Protein AF-A0A7J9RVF4-F1 (afdb_monomer_lite)

Structure (mmCIF, N/CA/C/O backbone):
data_AF-A0A7J9RVF4-F1
#
_entry.id   AF-A0A7J9RVF4-F1
#
loop_
_atom_site.group_PDB
_atom_site.id
_atom_site.type_symbol
_atom_site.label_atom_id
_atom_site.label_alt_id
_atom_site.label_comp_id
_atom_site.label_asym_id
_atom_site.label_entity_id
_atom_site.label_seq_id
_atom_site.pdbx_PDB_ins_code
_atom_site.Cartn_x
_atom_site.Cartn_y
_atom_site.Cartn_z
_atom_site.occupancy
_atom_site.B_iso_or_equiv
_atom_site.auth_seq_id
_atom_site.auth_comp_id
_atom_site.auth_asym_id
_atom_site.auth_atom_id
_atom_site.pdbx_PDB_model_num
ATOM 1 N N . MET A 1 1 ? -16.320 -2.439 6.661 1.00 87.38 1 MET A N 1
ATOM 2 C CA . MET A 1 1 ? -14.867 -2.185 6.735 1.00 87.38 1 MET A CA 1
ATOM 3 C C . MET A 1 1 ? -14.667 -1.064 7.735 1.00 87.38 1 MET A C 1
ATOM 5 O O . MET A 1 1 ? -15.469 -0.140 7.707 1.00 87.38 1 MET A O 1
ATOM 9 N N . LEU A 1 2 ? -13.699 -1.187 8.639 1.00 89.88 2 LEU A N 1
ATOM 10 C CA . LEU A 1 2 ? -13.318 -0.141 9.589 1.00 89.88 2 LEU A CA 1
ATOM 11 C C . LEU A 1 2 ? -11.961 0.405 9.161 1.00 89.88 2 LEU A C 1
ATOM 13 O O . LEU A 1 2 ? -11.015 -0.375 9.069 1.00 89.88 2 LEU A O 1
ATOM 17 N N . ASP A 1 3 ? -11.901 1.702 8.886 1.00 90.75 3 ASP A N 1
ATOM 18 C CA . ASP A 1 3 ? -10.675 2.373 8.467 1.00 90.75 3 ASP A CA 1
ATOM 19 C C . ASP A 1 3 ? -10.062 3.178 9.608 1.00 90.75 3 ASP A C 1
ATOM 21 O O . ASP A 1 3 ? -10.792 3.701 10.450 1.00 90.75 3 ASP A O 1
ATOM 25 N N . GLU A 1 4 ? -8.731 3.207 9.650 1.00 86.62 4 GLU A N 1
ATOM 26 C CA . GLU A 1 4 ? -7.918 3.795 10.722 1.00 86.62 4 GLU A CA 1
ATOM 27 C C . GLU A 1 4 ? -8.436 3.459 12.131 1.00 86.62 4 GLU A C 1
ATOM 29 O O . GLU A 1 4 ? -8.540 4.312 13.016 1.00 86.62 4 GLU A O 1
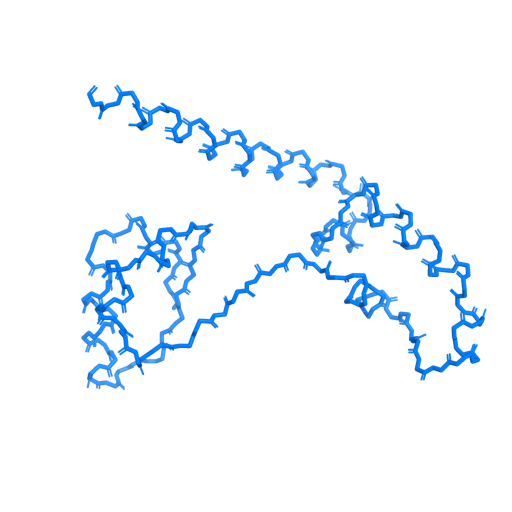ATOM 34 N N . ALA A 1 5 ? -8.784 2.185 12.351 1.00 88.12 5 ALA A N 1
ATOM 35 C CA . ALA A 1 5 ? -9.502 1.767 13.554 1.00 88.12 5 ALA A CA 1
ATOM 36 C C . ALA A 1 5 ? -8.745 2.079 14.858 1.00 88.12 5 ALA A C 1
ATOM 38 O O . ALA A 1 5 ? -9.378 2.293 15.886 1.00 88.12 5 ALA A O 1
ATOM 39 N N . GLN A 1 6 ? -7.411 2.190 14.819 1.00 83.50 6 GLN A N 1
ATOM 40 C CA . GLN A 1 6 ? -6.592 2.561 15.977 1.00 83.50 6 GLN A CA 1
ATOM 41 C C . GLN A 1 6 ? -6.853 3.972 16.532 1.00 83.50 6 GLN A C 1
ATOM 43 O O . GLN A 1 6 ? -6.365 4.286 17.625 1.00 83.50 6 GLN A O 1
ATOM 48 N N . GLU A 1 7 ? -7.561 4.820 15.784 1.00 85.00 7 GLU A N 1
ATOM 49 C CA . GLU A 1 7 ? -7.985 6.152 16.226 1.00 85.00 7 GLU A CA 1
ATOM 50 C C . GLU A 1 7 ? -9.299 6.112 17.028 1.00 85.00 7 GLU A C 1
ATOM 52 O O . GLU A 1 7 ? -9.657 7.099 17.669 1.00 85.00 7 GLU A O 1
ATOM 57 N N . ILE A 1 8 ? -10.011 4.979 17.035 1.00 86.62 8 ILE A N 1
ATOM 58 C CA . ILE A 1 8 ? -11.286 4.801 17.735 1.00 86.62 8 ILE A CA 1
ATOM 59 C C . ILE A 1 8 ? -11.053 3.966 18.991 1.00 86.62 8 ILE A C 1
ATOM 61 O O . ILE A 1 8 ? -10.690 2.800 18.912 1.00 86.62 8 ILE A O 1
ATOM 65 N N . GLU A 1 9 ? -11.303 4.517 20.173 1.00 85.38 9 GLU A N 1
ATOM 66 C CA . GLU A 1 9 ? -11.172 3.748 21.413 1.00 85.38 9 GLU A CA 1
ATOM 67 C C . GLU A 1 9 ? -12.209 2.608 21.493 1.00 85.38 9 GLU A C 1
ATOM 69 O O . GLU A 1 9 ? -13.397 2.802 21.233 1.00 85.38 9 GLU A O 1
ATOM 74 N N . GLY A 1 10 ? -11.767 1.402 21.865 1.00 85.81 10 GLY A N 1
ATOM 75 C CA . GLY A 1 10 ? -12.645 0.249 22.092 1.00 85.81 10 GLY A CA 1
ATOM 76 C C . GLY A 1 10 ? -13.164 -0.448 20.828 1.00 85.81 10 GLY A C 1
ATOM 77 O O . GLY A 1 10 ? -14.049 -1.310 20.929 1.00 85.81 10 GLY A O 1
ATOM 78 N N . TRP A 1 11 ? -12.623 -0.122 19.649 1.00 88.88 11 TRP A N 1
ATOM 79 C CA . TRP A 1 11 ? -13.006 -0.736 18.372 1.00 88.88 11 TRP A CA 1
ATOM 80 C C . TRP A 1 11 ? -12.863 -2.268 18.380 1.00 88.88 11 TRP A C 1
ATOM 82 O O . TRP A 1 11 ? -13.653 -2.977 17.754 1.00 88.88 11 TRP A O 1
ATOM 92 N N . GLU A 1 12 ? -11.909 -2.807 19.139 1.00 86.25 12 GLU A N 1
ATOM 93 C CA . GLU A 1 12 ? -11.604 -4.237 19.221 1.00 86.25 12 GLU A CA 1
ATOM 94 C C . GLU A 1 12 ? -12.762 -5.006 19.856 1.00 86.25 12 GLU A C 1
ATOM 96 O O . GLU A 1 12 ? -13.119 -6.095 19.403 1.00 86.25 12 GLU A O 1
ATOM 101 N N . ARG A 1 13 ? -13.377 -4.437 20.903 1.00 87.19 13 ARG A N 1
ATOM 102 C CA . ARG A 1 13 ? -14.530 -5.047 21.586 1.00 87.19 13 ARG A CA 1
ATOM 103 C C . ARG A 1 13 ? -15.750 -5.074 20.676 1.00 87.19 13 ARG A C 1
ATOM 105 O O . ARG A 1 13 ? -16.473 -6.069 20.664 1.00 87.19 13 ARG A O 1
ATOM 112 N N . PHE A 1 14 ? -15.952 -4.007 19.905 1.00 89.00 14 PHE A N 1
ATOM 113 C CA . PHE A 1 14 ? -17.017 -3.927 18.912 1.00 89.00 14 PHE A CA 1
ATOM 114 C C . PHE A 1 14 ? -16.845 -4.995 17.824 1.00 89.00 14 PHE A C 1
ATOM 116 O O . PHE A 1 14 ? -17.765 -5.777 17.578 1.00 89.00 14 PHE A O 1
ATOM 123 N N . VAL A 1 15 ? -15.644 -5.094 17.241 1.00 89.44 15 VAL A N 1
ATOM 124 C CA . VAL A 1 15 ? -15.318 -6.105 16.223 1.00 89.44 15 VAL A CA 1
ATOM 125 C C . VAL A 1 15 ? -15.477 -7.519 16.770 1.00 89.44 15 VAL A C 1
ATOM 127 O O . VAL A 1 15 ? -16.103 -8.353 16.119 1.00 89.44 15 VAL A O 1
ATOM 130 N N . ARG A 1 16 ? -14.982 -7.786 17.985 1.00 86.06 16 ARG A N 1
ATOM 131 C CA . ARG A 1 16 ? -15.124 -9.097 18.630 1.00 86.06 16 ARG A CA 1
ATOM 132 C C . ARG A 1 16 ? -16.590 -9.481 18.828 1.00 86.06 16 ARG A C 1
ATOM 134 O O . ARG A 1 16 ? -16.959 -10.605 18.521 1.00 86.06 16 ARG A O 1
ATOM 141 N N . GLY A 1 17 ? -17.430 -8.555 19.292 1.00 89.12 17 GLY A N 1
ATOM 142 C CA . GLY A 1 17 ? -18.853 -8.833 19.499 1.00 89.12 17 GLY A CA 1
ATOM 143 C C . GLY A 1 17 ? -19.589 -9.188 18.204 1.00 89.12 17 GLY A C 1
ATOM 144 O O . GLY A 1 17 ? -20.417 -10.095 18.197 1.00 89.12 17 GLY A O 1
ATOM 145 N N . LEU A 1 18 ? -19.275 -8.504 17.102 1.00 89.38 18 LEU A N 1
ATOM 146 C CA . LEU A 1 18 ? -19.842 -8.808 15.784 1.00 89.38 18 LEU A CA 1
ATOM 147 C C . LEU A 1 18 ? -19.364 -10.162 15.233 1.00 89.38 18 LEU A C 1
ATOM 149 O O . LEU A 1 18 ? -20.147 -10.888 14.619 1.00 89.38 18 LEU A O 1
ATOM 153 N N . GLU A 1 19 ? -18.090 -10.499 15.452 1.00 86.12 19 GLU A N 1
ATOM 154 C CA . GLU A 1 19 ? -17.501 -11.779 15.042 1.00 86.12 19 GLU A CA 1
ATOM 155 C C . GLU A 1 19 ? -18.115 -12.951 15.816 1.00 86.12 19 GLU A C 1
ATOM 157 O O . GLU A 1 19 ? -18.564 -13.920 15.204 1.00 86.12 19 GLU A O 1
ATOM 162 N N . GLU A 1 20 ? -18.243 -12.824 17.140 1.00 86.81 20 GLU A N 1
ATOM 163 C CA . GLU A 1 20 ? -18.833 -13.849 18.013 1.00 86.81 20 GLU A CA 1
ATOM 164 C C . GLU A 1 20 ? -20.297 -14.138 17.668 1.00 86.81 20 GLU A C 1
ATOM 166 O O . GLU A 1 20 ? -20.723 -15.294 17.687 1.00 86.81 20 GLU A O 1
ATOM 171 N N . ARG A 1 21 ? -21.058 -13.105 17.285 1.00 90.69 21 ARG A N 1
ATOM 172 C CA . ARG A 1 21 ? -22.443 -13.253 16.809 1.00 90.69 21 ARG A CA 1
ATOM 173 C C . ARG A 1 21 ? -22.542 -13.692 15.345 1.00 90.69 21 ARG A C 1
ATOM 175 O O . ARG A 1 21 ? -23.642 -13.946 14.864 1.00 90.69 21 ARG A O 1
ATOM 182 N N . ARG A 1 22 ? -21.410 -13.818 14.638 1.00 85.75 22 ARG A N 1
ATOM 183 C CA . ARG A 1 22 ? -21.315 -14.158 13.205 1.00 85.75 22 ARG A CA 1
ATOM 184 C C . ARG A 1 22 ? -22.151 -13.242 12.306 1.00 85.75 22 ARG A C 1
ATOM 186 O O . ARG A 1 22 ? -22.639 -13.663 11.261 1.00 85.75 22 ARG A O 1
ATOM 193 N N . GLU A 1 23 ? -22.294 -11.983 12.704 1.00 89.44 23 GLU A N 1
ATOM 194 C CA . GLU A 1 23 ? -23.143 -11.007 12.012 1.00 89.44 23 GLU A CA 1
ATOM 195 C C . GLU A 1 23 ? -22.455 -10.418 10.776 1.00 89.44 23 GLU A C 1
ATOM 197 O O . GLU A 1 23 ? -23.124 -9.983 9.840 1.00 89.44 23 GLU A O 1
ATOM 202 N N . ALA A 1 24 ? -21.117 -10.404 10.749 1.00 85.50 24 ALA A N 1
ATOM 203 C CA . ALA A 1 24 ? -20.361 -9.795 9.662 1.00 85.50 24 ALA A CA 1
ATOM 204 C C . ALA A 1 24 ? -18.962 -10.396 9.479 1.00 85.50 24 ALA A C 1
ATOM 206 O O . ALA A 1 24 ? -18.305 -10.816 10.429 1.00 85.50 24 ALA A O 1
ATOM 207 N N . LYS A 1 25 ? -18.463 -10.336 8.238 1.00 86.06 25 LYS A N 1
ATOM 208 C CA . LYS A 1 25 ? -17.025 -10.404 7.947 1.00 86.06 25 LYS A CA 1
ATOM 209 C C . LYS A 1 25 ? -16.451 -8.995 8.024 1.00 86.06 25 LYS A C 1
ATOM 211 O O . LYS A 1 25 ? -16.932 -8.095 7.334 1.00 86.06 25 LYS A O 1
ATOM 216 N N . ILE A 1 26 ? -15.426 -8.804 8.847 1.00 88.69 26 ILE A N 1
ATOM 217 C CA . ILE A 1 26 ? -14.889 -7.478 9.156 1.00 88.69 26 ILE A CA 1
ATOM 218 C C . ILE A 1 26 ? -13.475 -7.364 8.596 1.00 88.69 26 ILE A C 1
ATOM 220 O O . ILE A 1 26 ? -12.628 -8.217 8.838 1.00 88.69 26 ILE A O 1
ATOM 224 N N . ILE A 1 27 ? -13.240 -6.290 7.847 1.00 89.69 27 ILE A N 1
ATOM 225 C CA . ILE A 1 27 ? -11.913 -5.861 7.406 1.00 89.69 27 ILE A CA 1
ATOM 226 C C . ILE A 1 27 ? -11.579 -4.608 8.197 1.00 89.69 27 ILE A C 1
ATOM 228 O O . ILE A 1 27 ? -12.403 -3.688 8.251 1.00 89.69 27 ILE A O 1
ATOM 232 N N . VAL A 1 28 ? -10.395 -4.608 8.798 1.00 89.00 28 VAL A N 1
ATOM 233 C CA . VAL A 1 28 ? -9.843 -3.492 9.559 1.00 89.00 28 VAL A CA 1
ATOM 234 C C . VAL A 1 28 ? -8.575 -3.032 8.861 1.00 89.00 28 VAL A C 1
ATOM 236 O O . VAL A 1 28 ? -7.721 -3.859 8.538 1.00 89.00 28 VAL A O 1
ATOM 239 N N . THR A 1 29 ? -8.468 -1.733 8.624 1.00 89.50 29 THR A N 1
ATOM 240 C CA . THR A 1 29 ? -7.286 -1.089 8.053 1.00 89.50 29 THR A CA 1
ATOM 241 C C . THR A 1 29 ? -6.721 -0.075 9.032 1.00 89.50 29 THR A C 1
ATOM 243 O O . THR A 1 29 ? -7.419 0.429 9.914 1.00 89.50 29 THR A O 1
ATOM 246 N N . GLY A 1 30 ? -5.434 0.204 8.875 1.00 84.62 30 GLY A N 1
ATOM 247 C CA . GLY A 1 30 ? -4.819 1.379 9.459 1.00 84.62 30 GLY A CA 1
ATOM 248 C C . GLY A 1 30 ? -3.329 1.446 9.189 1.00 84.62 30 GLY A C 1
ATOM 249 O O . GLY A 1 30 ? -2.670 0.446 8.884 1.00 84.62 30 GLY A O 1
ATOM 250 N N . SER A 1 31 ? -2.826 2.667 9.258 1.00 77.31 31 SER A N 1
ATOM 251 C CA . SER A 1 31 ? -1.490 3.058 8.809 1.00 77.31 31 SER A CA 1
ATOM 252 C C . SER A 1 31 ? -0.402 2.879 9.873 1.00 77.31 31 SER A C 1
ATOM 254 O O . SER A 1 31 ? 0.788 2.895 9.557 1.00 77.31 31 SER A O 1
ATOM 256 N N . SER A 1 32 ? -0.780 2.656 11.137 1.00 69.50 32 SER A N 1
ATOM 257 C CA . SER A 1 32 ? 0.158 2.585 12.259 1.00 69.50 32 SER A CA 1
ATOM 258 C C . SER A 1 32 ? 0.464 1.159 12.721 1.00 69.50 32 SER A C 1
ATOM 260 O O . SER A 1 32 ? -0.425 0.319 12.875 1.00 69.50 32 SER A O 1
ATOM 262 N N . ALA A 1 33 ? 1.720 0.935 13.128 1.00 65.50 33 ALA A N 1
ATOM 263 C CA . ALA A 1 33 ? 2.119 -0.235 13.912 1.00 65.50 33 ALA A CA 1
ATOM 264 C C . ALA A 1 33 ? 1.328 -0.368 15.228 1.00 65.50 33 ALA A C 1
ATOM 266 O O . ALA A 1 33 ? 1.319 -1.442 15.823 1.00 65.50 33 ALA A O 1
ATOM 267 N N . LYS A 1 34 ? 0.623 0.689 15.666 1.00 66.75 34 LYS A N 1
ATOM 268 C CA . LYS A 1 34 ? -0.285 0.643 16.811 1.00 66.75 34 LYS A CA 1
ATOM 269 C C . LYS A 1 34 ? -1.365 -0.429 16.639 1.00 66.75 34 LYS A C 1
ATOM 271 O O . LYS A 1 34 ? -1.623 -1.111 17.615 1.00 66.75 34 LYS A O 1
ATOM 276 N N . LEU A 1 35 ? -1.901 -0.673 15.433 1.00 70.06 35 LEU A N 1
ATOM 277 C CA . LEU A 1 35 ? -2.829 -1.798 15.172 1.00 70.06 35 LEU A CA 1
ATOM 278 C C . LEU A 1 35 ? -2.205 -3.179 15.429 1.00 70.06 35 LEU A C 1
ATOM 280 O O . LEU A 1 35 ? -2.907 -4.153 15.712 1.00 70.06 35 LEU A O 1
ATOM 284 N N . LEU A 1 36 ? -0.881 -3.256 15.321 1.00 63.19 36 LEU A N 1
ATOM 285 C CA . LEU A 1 36 ? -0.078 -4.455 15.539 1.00 63.19 36 LEU A CA 1
ATOM 286 C C . LEU A 1 36 ? 0.504 -4.515 16.957 1.00 63.19 36 LEU A C 1
ATOM 288 O O . LEU A 1 36 ? 1.263 -5.437 17.258 1.00 63.19 36 LEU A O 1
ATOM 292 N N . SER A 1 37 ? 0.173 -3.556 17.831 1.00 64.75 37 SER A N 1
ATOM 293 C CA . SER A 1 37 ? 0.632 -3.567 19.217 1.00 64.75 37 SER A CA 1
ATOM 294 C C . SER A 1 37 ? 0.177 -4.853 19.914 1.00 64.75 37 SER A C 1
ATOM 296 O O . SER A 1 37 ? -0.862 -5.447 19.586 1.00 64.75 37 SER A O 1
ATOM 298 N N . SER A 1 38 ? 0.973 -5.314 20.879 1.00 58.34 38 SER A N 1
ATOM 299 C CA . SER A 1 38 ? 0.647 -6.498 21.677 1.00 58.34 38 SER A CA 1
ATOM 300 C C . SER A 1 38 ? -0.730 -6.370 22.334 1.00 58.34 38 SER A C 1
ATOM 302 O O . SER A 1 38 ? -1.472 -7.344 22.356 1.00 58.34 38 SER A O 1
ATOM 304 N N . GLU A 1 39 ? -1.108 -5.160 22.752 1.00 64.62 39 GLU A N 1
ATOM 305 C CA . GLU A 1 39 ? -2.379 -4.831 23.404 1.00 64.62 39 GLU A CA 1
ATOM 306 C C . GLU A 1 39 ? -3.607 -5.259 22.579 1.00 64.62 39 GLU A C 1
ATOM 308 O O . GLU A 1 39 ? -4.441 -6.032 23.063 1.00 64.62 39 GLU A O 1
ATOM 313 N N . PHE A 1 40 ? -3.678 -4.869 21.301 1.00 65.50 40 PHE A N 1
ATOM 314 C CA . PHE A 1 40 ? -4.789 -5.251 20.414 1.00 65.50 40 PHE A CA 1
ATOM 315 C C . PHE A 1 40 ? -4.648 -6.674 19.876 1.00 65.50 40 PHE A C 1
ATOM 317 O O . PHE A 1 40 ? -5.634 -7.342 19.550 1.00 65.50 40 PHE A O 1
ATOM 324 N N . THR A 1 41 ? -3.411 -7.164 19.810 1.00 62.25 41 THR A N 1
ATOM 325 C CA . THR A 1 41 ? -3.102 -8.522 19.367 1.00 62.25 41 THR A CA 1
ATOM 326 C C . THR A 1 41 ? -3.634 -9.569 20.337 1.00 62.25 41 THR A C 1
ATOM 328 O O . THR A 1 41 ? -4.175 -10.571 19.879 1.00 62.25 41 THR A O 1
ATOM 331 N N . THR A 1 42 ? -3.576 -9.339 21.654 1.00 65.00 42 THR A N 1
ATOM 332 C CA . THR A 1 42 ? -4.139 -10.282 22.637 1.00 65.00 42 THR A CA 1
ATOM 333 C C . THR A 1 42 ? -5.659 -10.411 22.534 1.00 65.00 42 THR A C 1
ATOM 335 O O . THR A 1 42 ? -6.179 -11.521 22.619 1.00 65.00 42 THR A O 1
ATOM 338 N N . LEU A 1 43 ? -6.377 -9.304 22.312 1.00 70.25 43 LEU A N 1
ATOM 339 C CA . LEU A 1 43 ? -7.848 -9.283 22.273 1.00 70.25 43 LEU A CA 1
ATOM 340 C C . LEU A 1 43 ? -8.447 -10.020 21.068 1.00 70.25 43 LEU A C 1
ATOM 342 O O . LEU A 1 43 ? -9.572 -10.514 21.154 1.00 70.25 43 LEU A O 1
ATOM 346 N N . LEU A 1 44 ? -7.699 -10.088 19.965 1.00 71.12 44 LEU A N 1
ATOM 347 C CA . LEU A 1 44 ? -8.112 -10.697 18.697 1.00 71.12 44 LEU A CA 1
ATOM 348 C C . LEU A 1 44 ? -7.240 -11.914 18.322 1.00 71.12 44 LEU A C 1
ATOM 350 O O . LEU A 1 44 ? -7.266 -12.373 17.176 1.00 71.12 44 LEU A O 1
ATOM 354 N N . SER A 1 45 ? -6.443 -12.425 19.270 1.00 67.62 45 SER A N 1
ATOM 355 C CA . SER A 1 45 ? -5.460 -13.487 19.028 1.00 67.62 45 SER A CA 1
ATOM 356 C C . SER A 1 45 ? -6.129 -14.758 18.499 1.00 67.62 45 SER A C 1
ATOM 358 O O . SER A 1 45 ? -7.125 -15.230 19.046 1.00 67.62 45 SER A O 1
ATOM 360 N N . GLY A 1 46 ? -5.599 -15.298 17.398 1.00 69.62 46 GLY A N 1
ATOM 361 C CA . GLY A 1 46 ? -6.114 -16.501 16.734 1.00 69.62 46 GLY A CA 1
ATOM 362 C C . GLY A 1 46 ? -7.390 -16.315 15.900 1.00 69.62 46 GLY A C 1
ATOM 363 O O . GLY A 1 46 ? -7.771 -17.241 15.190 1.00 69.62 46 GLY A O 1
ATOM 364 N N . ARG A 1 47 ? -8.032 -15.137 15.928 1.00 72.94 47 ARG A N 1
ATOM 365 C CA . ARG A 1 47 ? -9.276 -14.843 15.181 1.00 72.94 47 ARG A CA 1
ATOM 366 C C . ARG A 1 47 ? -9.092 -13.825 14.054 1.00 72.94 47 ARG A C 1
ATOM 368 O O . ARG A 1 47 ? -10.061 -13.283 13.530 1.00 72.94 47 ARG A O 1
ATOM 375 N N . ARG A 1 48 ? -7.843 -13.546 13.678 1.00 76.06 48 ARG A N 1
ATOM 376 C CA . ARG A 1 48 ? -7.497 -12.574 12.637 1.00 76.06 48 ARG A CA 1
ATOM 377 C C . ARG A 1 48 ? -6.458 -13.126 11.673 1.00 76.06 48 ARG A C 1
ATOM 379 O O . ARG A 1 48 ? -5.582 -13.893 12.066 1.00 76.06 48 ARG A O 1
ATOM 386 N N . VAL A 1 49 ? -6.535 -12.667 10.428 1.00 81.06 49 VAL A N 1
ATOM 387 C CA . VAL A 1 49 ? -5.488 -12.845 9.420 1.00 81.06 49 VAL A CA 1
ATOM 388 C C . VAL A 1 49 ? -4.860 -11.480 9.184 1.00 81.06 49 VAL A C 1
ATOM 390 O O . VAL A 1 49 ? -5.534 -10.560 8.727 1.00 81.06 49 VAL A O 1
ATOM 393 N N . GLU A 1 50 ? -3.584 -11.335 9.536 1.00 80.44 50 GLU A N 1
ATOM 394 C CA . GLU A 1 50 ? -2.841 -10.103 9.281 1.00 80.44 50 GLU A CA 1
ATOM 395 C C . GLU A 1 50 ? -2.401 -10.058 7.817 1.00 80.44 50 GLU A C 1
ATOM 397 O O . GLU A 1 50 ? -1.807 -11.007 7.300 1.00 80.44 50 GLU A O 1
ATOM 402 N N . VAL A 1 51 ? -2.667 -8.931 7.158 1.00 85.38 51 VAL A N 1
ATOM 403 C CA . VAL A 1 51 ? -2.185 -8.661 5.805 1.00 85.38 51 VAL A CA 1
ATOM 404 C C . VAL A 1 51 ? -1.349 -7.394 5.841 1.00 85.38 51 VAL A C 1
ATOM 406 O O . VAL A 1 51 ? -1.871 -6.293 5.990 1.00 85.38 51 VAL A O 1
ATOM 409 N N . ARG A 1 52 ? -0.034 -7.549 5.676 1.00 84.12 52 ARG A N 1
ATOM 410 C CA . ARG A 1 52 ? 0.877 -6.413 5.538 1.00 84.12 52 ARG A CA 1
ATOM 411 C C . ARG A 1 52 ? 0.902 -5.943 4.090 1.00 84.12 52 ARG A C 1
ATOM 413 O O . ARG A 1 52 ? 1.297 -6.692 3.195 1.00 84.12 52 ARG A O 1
ATOM 420 N N . VAL A 1 53 ? 0.519 -4.690 3.871 1.00 87.25 53 VAL A N 1
ATOM 421 C CA . VAL A 1 53 ? 0.598 -4.042 2.560 1.00 87.25 53 VAL A CA 1
ATOM 422 C C . VAL A 1 53 ? 1.909 -3.269 2.478 1.00 87.25 53 VAL A C 1
ATOM 424 O O . VAL A 1 53 ? 2.213 -2.444 3.332 1.00 87.25 53 VAL A O 1
ATOM 427 N N . THR A 1 54 ? 2.708 -3.563 1.457 1.00 89.62 54 THR A N 1
ATOM 428 C CA . THR A 1 54 ? 3.972 -2.873 1.174 1.00 89.62 54 THR A CA 1
ATOM 429 C C . THR A 1 54 ? 3.907 -2.225 -0.205 1.00 89.62 54 THR A C 1
ATOM 431 O O . THR A 1 54 ? 3.120 -2.684 -1.045 1.00 89.62 54 THR A O 1
ATOM 434 N N . PRO A 1 55 ? 4.792 -1.256 -0.502 1.00 92.50 55 PRO A N 1
ATOM 435 C CA . PRO A 1 55 ? 5.030 -0.830 -1.874 1.00 92.50 55 PRO A CA 1
ATOM 436 C C . PRO A 1 55 ? 5.331 -2.018 -2.803 1.00 92.50 55 PRO A C 1
ATOM 438 O O . PRO A 1 55 ? 5.695 -3.123 -2.365 1.00 92.50 55 PRO A O 1
ATOM 441 N N . LEU A 1 56 ? 5.156 -1.799 -4.104 1.00 95.50 56 LEU A N 1
ATOM 442 C CA . LEU A 1 56 ? 5.437 -2.794 -5.127 1.00 95.50 56 LEU A CA 1
ATOM 443 C C . LEU A 1 56 ? 6.923 -3.162 -5.095 1.00 95.50 56 LEU A C 1
ATOM 445 O O . LEU A 1 56 ? 7.803 -2.305 -5.121 1.00 95.50 56 LEU A O 1
ATOM 449 N N . SER A 1 57 ? 7.208 -4.463 -5.086 1.00 95.62 57 SER A N 1
ATOM 450 C CA . SER A 1 57 ? 8.548 -4.947 -5.403 1.00 95.62 57 SER A CA 1
ATOM 451 C C . SER A 1 57 ? 8.818 -4.786 -6.896 1.00 95.62 57 SER A C 1
ATOM 453 O O . SER A 1 57 ? 7.879 -4.748 -7.692 1.00 95.62 57 SER A O 1
ATOM 455 N N . PHE A 1 58 ? 10.088 -4.796 -7.304 1.00 95.88 58 PHE A N 1
ATOM 456 C CA . PHE A 1 58 ? 10.452 -4.661 -8.717 1.00 95.88 58 PHE A CA 1
ATOM 457 C C . PHE A 1 58 ? 9.717 -5.662 -9.625 1.00 95.88 58 PHE A C 1
ATOM 459 O O . PHE A 1 58 ? 9.151 -5.299 -10.652 1.00 95.88 58 PHE A O 1
ATOM 466 N N . ARG A 1 59 ? 9.597 -6.922 -9.188 1.00 94.25 59 ARG A N 1
ATOM 467 C CA . ARG A 1 59 ? 8.814 -7.943 -9.904 1.00 94.25 59 ARG A CA 1
ATOM 468 C C . ARG A 1 59 ? 7.338 -7.557 -10.065 1.00 94.25 59 ARG A C 1
ATOM 470 O O . ARG A 1 59 ? 6.745 -7.841 -11.103 1.00 94.25 59 ARG A O 1
ATOM 477 N N . LYS A 1 60 ? 6.727 -6.946 -9.043 1.00 94.69 60 LYS A N 1
ATOM 478 C CA . LYS A 1 60 ? 5.343 -6.456 -9.119 1.00 94.69 60 LYS A CA 1
ATOM 479 C C . LYS A 1 60 ? 5.237 -5.246 -10.048 1.00 94.69 60 LYS A C 1
ATOM 481 O O . LYS A 1 60 ? 4.272 -5.197 -10.794 1.00 94.69 60 LYS A O 1
ATOM 486 N N . ILE A 1 61 ? 6.223 -4.347 -10.064 1.00 96.19 61 ILE A N 1
ATOM 487 C CA . ILE A 1 61 ? 6.283 -3.211 -11.003 1.00 96.19 61 ILE A CA 1
ATOM 488 C C . ILE A 1 61 ? 6.287 -3.710 -12.449 1.00 96.19 61 ILE A C 1
ATOM 490 O O . ILE A 1 61 ? 5.427 -3.314 -13.232 1.00 96.19 61 ILE A O 1
ATOM 494 N N . LEU A 1 62 ? 7.179 -4.650 -12.782 1.00 95.00 62 LEU A N 1
ATOM 495 C CA . LEU A 1 62 ? 7.224 -5.251 -14.120 1.00 95.00 62 LEU A CA 1
ATOM 496 C C . LEU A 1 62 ? 5.870 -5.867 -14.498 1.00 95.00 62 LEU A C 1
ATOM 498 O O . LEU A 1 62 ? 5.360 -5.619 -15.588 1.00 95.00 62 LEU A O 1
ATOM 502 N N . LYS A 1 63 ? 5.236 -6.594 -13.567 1.00 93.19 63 LYS A N 1
ATOM 503 C CA . LYS A 1 63 ? 3.898 -7.166 -13.776 1.00 93.19 63 LYS A CA 1
ATOM 504 C C . LYS A 1 63 ? 2.823 -6.091 -13.986 1.00 93.19 63 LYS A C 1
ATOM 506 O O . LYS A 1 63 ? 1.986 -6.260 -14.866 1.00 93.19 63 LYS A O 1
ATOM 511 N N . PHE A 1 64 ? 2.834 -5.016 -13.200 1.00 91.69 64 PHE A N 1
ATOM 512 C CA . PHE A 1 64 ? 1.886 -3.898 -13.311 1.00 91.69 64 PHE A CA 1
ATOM 513 C C . PHE A 1 64 ? 2.004 -3.193 -14.664 1.00 91.69 64 PHE A C 1
ATOM 515 O O . PHE A 1 64 ? 0.997 -2.778 -15.225 1.00 91.69 64 PHE A O 1
ATOM 522 N N . LYS A 1 65 ? 3.217 -3.134 -15.219 1.00 90.31 65 LYS A N 1
ATOM 523 C CA . LYS A 1 65 ? 3.498 -2.563 -16.542 1.00 90.31 65 LYS A CA 1
ATOM 524 C C . LYS A 1 65 ? 3.402 -3.566 -17.696 1.00 90.31 65 LYS A C 1
ATOM 526 O O . LYS A 1 65 ? 3.784 -3.247 -18.818 1.00 90.31 65 LYS A O 1
ATOM 531 N N . GLY A 1 66 ? 2.914 -4.783 -17.441 1.00 91.94 66 GLY A N 1
ATOM 532 C CA . GLY A 1 66 ? 2.732 -5.812 -18.470 1.00 91.94 66 GLY A CA 1
ATOM 533 C C . GLY A 1 66 ? 4.032 -6.388 -19.045 1.00 91.94 66 GLY A C 1
ATOM 534 O O . GLY A 1 66 ? 4.010 -6.994 -20.113 1.00 91.94 66 GLY A O 1
ATOM 535 N N . ILE A 1 67 ? 5.165 -6.224 -18.358 1.00 92.31 67 ILE A N 1
ATOM 536 C CA . ILE A 1 67 ? 6.464 -6.766 -18.770 1.00 92.31 67 ILE A CA 1
ATOM 537 C C . ILE A 1 67 ? 6.586 -8.200 -18.232 1.00 92.31 67 ILE A C 1
ATOM 539 O O . ILE A 1 67 ? 6.719 -8.422 -17.025 1.00 92.31 67 ILE A O 1
ATOM 543 N N . SER A 1 68 ? 6.524 -9.183 -19.134 1.00 88.69 68 SER A N 1
ATOM 544 C CA . SER A 1 68 ? 6.700 -10.601 -18.801 1.00 88.69 68 SER A CA 1
ATOM 545 C C . SER A 1 68 ? 8.182 -10.974 -18.768 1.00 88.69 68 SER A C 1
ATOM 547 O O . SER A 1 68 ? 8.962 -10.560 -19.620 1.00 88.69 68 SER A O 1
ATOM 549 N N . VAL A 1 69 ? 8.564 -11.754 -17.757 1.00 87.94 69 VAL A N 1
ATOM 550 C CA . VAL A 1 69 ? 9.912 -12.312 -17.598 1.00 87.94 69 VAL A CA 1
ATOM 551 C C . VAL A 1 69 ? 9.759 -13.763 -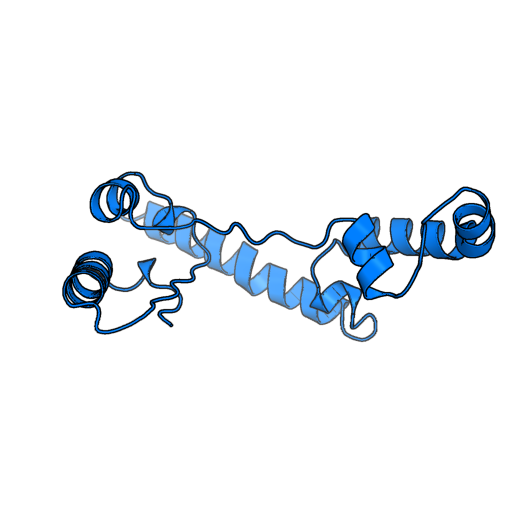17.143 1.00 87.94 69 VAL A C 1
ATOM 553 O O . VAL A 1 69 ? 9.953 -14.083 -15.968 1.00 87.94 69 VAL A O 1
ATOM 556 N N . LYS A 1 70 ? 9.305 -14.644 -18.042 1.00 87.69 70 LYS A N 1
ATOM 557 C CA . LYS A 1 70 ? 9.134 -16.080 -17.736 1.00 87.69 70 LYS A CA 1
ATOM 558 C C . LYS A 1 70 ? 10.364 -16.927 -18.062 1.00 87.69 70 LYS A C 1
ATOM 560 O O . LYS A 1 70 ? 10.455 -18.054 -17.586 1.00 87.69 70 LYS A O 1
ATOM 565 N N . GLY A 1 71 ? 11.315 -16.399 -18.832 1.00 89.81 71 GLY A N 1
ATOM 566 C CA . GLY A 1 71 ? 12.529 -17.111 -19.230 1.00 89.81 71 GLY A CA 1
ATOM 567 C C . GLY A 1 71 ? 13.578 -16.197 -19.860 1.00 89.81 71 GLY A C 1
ATOM 568 O O . GLY A 1 71 ? 13.368 -14.993 -19.985 1.00 89.81 71 GLY A O 1
ATOM 569 N N . ILE A 1 72 ? 14.710 -16.784 -20.264 1.00 89.88 72 ILE A N 1
ATOM 570 C CA . ILE A 1 72 ? 15.874 -16.059 -20.812 1.00 89.88 72 ILE A CA 1
ATOM 571 C C . ILE A 1 72 ? 15.520 -15.298 -22.096 1.00 89.88 72 ILE A C 1
ATOM 573 O O . ILE A 1 72 ? 15.994 -14.183 -22.285 1.00 89.88 72 ILE A O 1
ATOM 577 N N . VAL A 1 73 ? 14.663 -15.872 -22.946 1.00 90.06 73 VAL A N 1
ATOM 578 C CA . VAL A 1 73 ? 14.233 -15.243 -24.204 1.00 90.06 73 VAL A CA 1
ATOM 579 C C . VAL A 1 73 ? 13.438 -13.964 -23.924 1.00 90.06 73 VAL A C 1
ATOM 581 O O . VAL A 1 73 ? 13.871 -12.889 -24.322 1.00 90.06 73 VAL A O 1
ATOM 584 N N . GLU A 1 74 ? 12.359 -14.042 -23.136 1.00 88.56 74 GLU A N 1
AT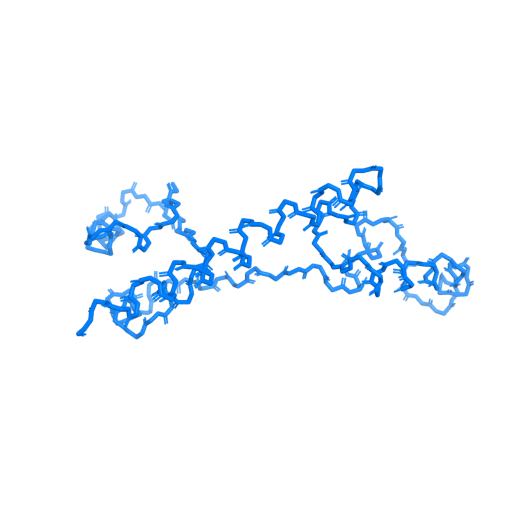OM 585 C CA . GLU A 1 74 ? 11.554 -12.862 -22.766 1.00 88.56 74 GLU A CA 1
ATOM 586 C C . GLU A 1 74 ? 12.368 -11.810 -21.990 1.00 88.56 74 GLU A C 1
ATOM 588 O O . GLU A 1 74 ? 12.132 -10.607 -22.120 1.00 88.56 74 GLU A O 1
ATOM 593 N N . LEU A 1 75 ? 13.335 -12.253 -21.175 1.00 90.75 75 LEU A N 1
ATOM 594 C CA . LEU A 1 75 ? 14.257 -11.367 -20.465 1.00 90.75 75 LEU A CA 1
ATOM 595 C C . LEU A 1 75 ? 15.136 -10.583 -21.445 1.00 90.75 75 LEU A C 1
ATOM 597 O O . LEU A 1 75 ? 15.274 -9.372 -21.291 1.00 90.75 75 LEU A O 1
ATOM 601 N N . ALA A 1 76 ? 15.728 -11.263 -22.429 1.00 91.44 76 ALA A N 1
ATOM 602 C CA . ALA A 1 76 ? 16.570 -10.638 -23.442 1.00 91.44 76 ALA A CA 1
ATOM 603 C C . ALA A 1 76 ? 15.762 -9.676 -24.325 1.00 91.44 76 ALA A C 1
ATOM 605 O O . ALA A 1 76 ? 16.203 -8.555 -24.561 1.00 91.44 76 ALA A O 1
ATOM 606 N N . GLU A 1 77 ? 14.549 -10.065 -24.729 1.00 93.31 77 GLU A N 1
ATOM 607 C CA . GLU A 1 77 ? 13.635 -9.224 -25.517 1.00 93.31 77 GLU A CA 1
ATOM 608 C C . GLU A 1 77 ? 13.235 -7.934 -24.789 1.00 93.31 77 GLU A C 1
ATOM 610 O O . GLU A 1 77 ? 13.068 -6.884 -25.410 1.00 93.31 77 GLU A O 1
ATOM 615 N N . ASN A 1 78 ? 13.085 -7.990 -23.463 1.00 94.75 78 ASN A N 1
ATOM 616 C CA . ASN A 1 78 ? 12.642 -6.853 -22.658 1.00 94.75 78 ASN A CA 1
ATOM 617 C C . ASN A 1 78 ? 13.773 -6.173 -21.874 1.00 94.75 78 ASN A C 1
ATOM 619 O O . ASN A 1 78 ? 13.482 -5.299 -21.055 1.00 94.75 78 ASN A O 1
ATOM 623 N N . ILE A 1 79 ? 15.044 -6.519 -22.108 1.00 94.62 79 ILE A N 1
ATOM 624 C CA . ILE A 1 79 ? 16.160 -6.100 -21.244 1.00 94.62 79 ILE A CA 1
ATOM 625 C C . ILE A 1 79 ? 16.260 -4.578 -21.094 1.00 94.62 79 ILE A C 1
ATOM 627 O O . ILE A 1 79 ? 16.457 -4.078 -19.986 1.00 94.62 79 ILE A O 1
ATOM 631 N N . ASP A 1 80 ? 16.042 -3.828 -22.174 1.00 95.75 80 ASP A N 1
ATOM 632 C CA . ASP A 1 80 ? 16.093 -2.365 -22.144 1.00 95.75 80 ASP A CA 1
ATOM 633 C C . ASP A 1 80 ? 14.915 -1.763 -21.378 1.00 95.75 80 ASP A C 1
ATOM 635 O O . ASP A 1 80 ? 15.085 -0.795 -20.637 1.00 95.75 80 ASP A O 1
ATOM 639 N N . LYS A 1 81 ? 13.717 -2.351 -21.503 1.00 95.25 81 LYS A N 1
ATOM 640 C CA . LYS A 1 81 ? 12.547 -1.938 -20.715 1.00 95.25 81 LYS A CA 1
ATOM 641 C C . LYS A 1 81 ? 12.783 -2.217 -19.235 1.00 95.25 81 LYS A C 1
ATOM 643 O O . LYS A 1 81 ? 12.558 -1.340 -18.416 1.00 95.25 81 LYS A O 1
ATOM 648 N N . ILE A 1 82 ? 13.299 -3.396 -18.901 1.00 96.06 82 ILE A N 1
ATOM 649 C CA . ILE A 1 82 ? 13.587 -3.798 -17.520 1.00 96.06 82 ILE A CA 1
ATOM 650 C C . ILE A 1 82 ? 14.627 -2.868 -16.893 1.00 96.06 82 ILE A C 1
ATOM 652 O O . ILE A 1 82 ? 14.425 -2.397 -15.778 1.00 96.06 82 ILE A O 1
ATOM 656 N N . LYS A 1 83 ? 15.712 -2.550 -17.611 1.00 96.38 83 LYS A N 1
ATOM 657 C CA . LYS A 1 83 ? 16.722 -1.590 -17.141 1.00 96.38 83 LYS A CA 1
ATOM 658 C C . LYS A 1 83 ? 16.125 -0.208 -16.891 1.00 96.38 83 LYS A C 1
ATOM 660 O O . LYS A 1 83 ? 16.404 0.380 -15.851 1.00 96.38 83 LYS A O 1
ATOM 665 N N . ARG A 1 84 ? 15.286 0.293 -17.806 1.00 95.88 84 ARG A N 1
ATOM 666 C CA . ARG A 1 84 ? 14.583 1.571 -17.615 1.00 95.88 84 ARG A CA 1
ATOM 667 C C . ARG A 1 84 ? 13.705 1.544 -16.369 1.00 95.88 84 ARG A C 1
ATOM 669 O O . ARG A 1 84 ? 13.839 2.421 -15.529 1.00 95.88 84 ARG A O 1
ATOM 676 N N . GLU A 1 85 ? 12.885 0.512 -16.200 1.00 95.44 85 GLU A N 1
ATOM 677 C CA . GLU A 1 85 ? 12.012 0.393 -15.027 1.00 95.44 85 GLU A CA 1
ATOM 678 C C . GLU A 1 85 ? 12.786 0.252 -13.711 1.00 95.44 85 GLU A C 1
ATOM 680 O O . GLU A 1 85 ? 12.313 0.690 -12.666 1.00 95.44 85 GLU A O 1
ATOM 685 N N . LEU A 1 86 ? 13.986 -0.334 -13.740 1.0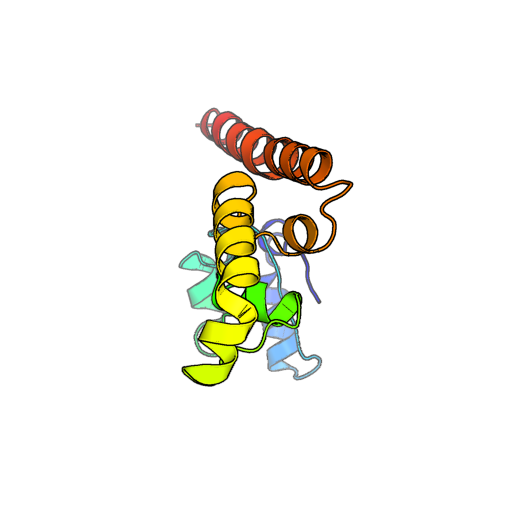0 96.50 86 LEU A N 1
ATOM 686 C CA . LEU A 1 86 ? 14.847 -0.397 -12.561 1.00 96.50 86 LEU A CA 1
ATOM 687 C C . LEU A 1 86 ? 15.333 1.000 -12.157 1.00 96.50 86 LEU A C 1
ATOM 689 O O . LEU A 1 86 ? 15.271 1.350 -10.981 1.00 96.50 86 LEU A O 1
ATOM 693 N N . VAL A 1 87 ? 15.775 1.802 -13.130 1.00 96.62 87 VAL A N 1
ATOM 694 C CA . VAL A 1 87 ? 16.189 3.195 -12.899 1.00 96.62 87 VAL A CA 1
ATOM 695 C C . VAL A 1 87 ? 15.010 4.032 -12.399 1.00 96.62 87 VAL A C 1
ATOM 697 O O . VAL A 1 87 ? 15.149 4.777 -11.433 1.00 96.62 87 VAL A O 1
ATOM 700 N N . GLU A 1 88 ? 13.833 3.865 -13.000 1.00 94.94 88 GLU A N 1
ATOM 701 C CA . GLU A 1 88 ? 12.595 4.520 -12.566 1.00 94.94 88 GLU A CA 1
ATOM 702 C C . GLU A 1 88 ? 12.239 4.166 -11.115 1.00 94.94 88 GLU A C 1
ATOM 704 O O . GLU A 1 88 ? 12.028 5.057 -10.292 1.00 94.94 88 GLU A O 1
ATOM 709 N N . MET A 1 89 ? 12.260 2.878 -10.756 1.00 95.12 89 MET A N 1
ATOM 710 C CA . MET A 1 89 ? 12.017 2.432 -9.381 1.00 95.12 89 MET A CA 1
ATOM 711 C C . MET A 1 89 ? 13.043 3.007 -8.396 1.00 95.12 89 MET A C 1
ATOM 713 O O . MET A 1 89 ? 12.680 3.355 -7.275 1.00 95.12 89 MET A O 1
ATOM 717 N N . MET A 1 90 ? 14.318 3.100 -8.779 1.00 95.00 90 MET A N 1
ATOM 718 C CA . MET A 1 90 ? 15.354 3.674 -7.914 1.00 95.00 90 MET A CA 1
ATOM 719 C C . MET A 1 90 ? 15.144 5.168 -7.660 1.00 95.00 90 MET A C 1
ATOM 721 O O . MET A 1 90 ? 15.398 5.631 -6.551 1.00 95.00 90 MET A O 1
ATOM 725 N N . ASN A 1 91 ? 14.680 5.909 -8.667 1.00 93.94 91 ASN A N 1
ATOM 726 C CA . ASN A 1 91 ? 14.488 7.355 -8.566 1.00 93.94 91 ASN A CA 1
ATOM 727 C C . ASN A 1 91 ? 13.174 7.738 -7.874 1.00 93.94 91 ASN A C 1
ATOM 729 O O . ASN A 1 91 ? 13.132 8.739 -7.165 1.00 93.94 91 ASN A O 1
ATOM 733 N N . TYR A 1 92 ? 12.105 6.961 -8.077 1.00 93.25 92 TYR A N 1
ATOM 734 C CA . TYR A 1 92 ? 10.748 7.339 -7.658 1.00 93.25 92 TYR A CA 1
ATOM 735 C C . TYR A 1 92 ? 10.112 6.371 -6.652 1.00 93.25 92 TYR A C 1
ATOM 737 O O . TYR A 1 92 ? 9.077 6.671 -6.062 1.00 93.25 92 TYR A O 1
ATOM 745 N N . GLY A 1 93 ? 10.735 5.221 -6.399 1.00 93.00 93 GLY A N 1
ATOM 746 C CA . GLY A 1 93 ? 10.237 4.213 -5.470 1.00 93.00 93 GLY A CA 1
ATOM 747 C C . GLY A 1 93 ? 9.186 3.281 -6.079 1.00 93.00 93 GLY A C 1
ATOM 748 O O . GLY A 1 93 ? 9.044 3.153 -7.293 1.00 93.00 93 GLY A O 1
ATOM 749 N N . GLY A 1 94 ? 8.472 2.565 -5.205 1.00 94.56 94 GLY A N 1
ATOM 750 C CA . GLY A 1 94 ? 7.554 1.483 -5.587 1.00 94.56 94 GLY A CA 1
ATOM 751 C C . GLY A 1 94 ? 6.087 1.720 -5.232 1.00 94.56 94 GLY A C 1
ATOM 752 O O . GLY A 1 94 ? 5.319 0.758 -5.206 1.00 94.56 94 GLY A O 1
ATOM 753 N N . PHE A 1 95 ? 5.678 2.943 -4.886 1.00 94.00 95 PHE A N 1
ATOM 754 C CA . PHE A 1 95 ? 4.266 3.212 -4.592 1.00 94.00 95 PHE A CA 1
ATOM 755 C C . PHE A 1 95 ? 3.416 2.996 -5.856 1.00 94.00 95 PHE A C 1
ATOM 757 O O . PHE A 1 95 ? 3.793 3.507 -6.910 1.00 94.00 95 PHE A O 1
ATOM 764 N N . PRO A 1 96 ? 2.296 2.247 -5.789 1.00 93.62 96 PRO A N 1
ATOM 765 C CA . PRO A 1 96 ? 1.520 1.893 -6.977 1.00 93.62 96 PRO A CA 1
ATOM 766 C C . PRO A 1 96 ? 1.141 3.091 -7.853 1.00 93.62 96 PRO A C 1
ATOM 768 O O . PRO A 1 96 ? 1.416 3.062 -9.048 1.00 93.62 96 PRO A O 1
ATOM 771 N N . ASP A 1 97 ? 0.603 4.162 -7.265 1.00 93.56 97 ASP A N 1
ATOM 772 C CA . ASP A 1 97 ? 0.157 5.332 -8.032 1.00 93.56 97 ASP A CA 1
ATOM 773 C C . ASP A 1 97 ? 1.326 6.111 -8.643 1.00 93.56 97 ASP A C 1
ATOM 775 O O . ASP A 1 97 ? 1.210 6.610 -9.759 1.00 93.56 97 ASP A O 1
ATOM 779 N N . VAL A 1 98 ? 2.476 6.150 -7.963 1.00 94.75 9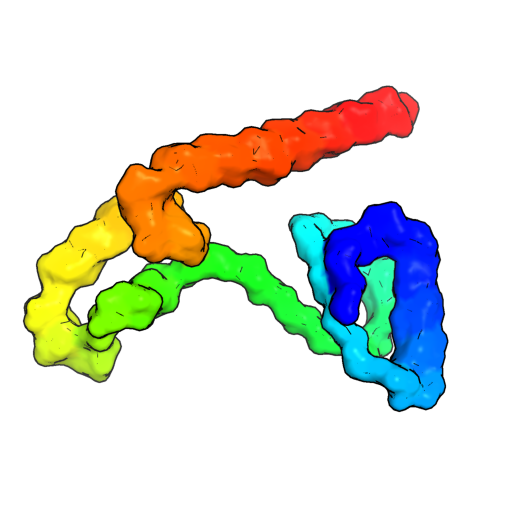8 VAL A N 1
ATOM 780 C CA . VAL A 1 98 ? 3.720 6.754 -8.473 1.00 94.75 98 VAL A CA 1
ATOM 781 C C . VAL A 1 98 ? 4.254 5.976 -9.676 1.00 94.75 98 VAL A C 1
ATOM 783 O O . VAL A 1 98 ? 4.754 6.563 -10.633 1.00 94.75 98 VAL A O 1
ATOM 786 N N . VAL A 1 99 ? 4.138 4.646 -9.642 1.00 93.94 99 VAL A N 1
ATOM 787 C CA . VAL A 1 99 ? 4.574 3.755 -10.727 1.00 93.94 99 VAL A CA 1
ATOM 788 C C . VAL A 1 99 ? 3.626 3.819 -11.929 1.00 93.94 99 VAL A C 1
ATOM 790 O O . VAL A 1 99 ? 4.085 3.698 -13.068 1.00 93.94 99 VAL A O 1
ATOM 793 N N . LEU A 1 100 ? 2.320 3.963 -11.685 1.00 91.94 100 LEU A N 1
ATOM 794 C CA . LEU A 1 100 ? 1.279 3.933 -12.716 1.00 91.94 100 LEU A CA 1
ATOM 795 C C . LEU A 1 100 ? 1.040 5.287 -13.396 1.00 91.94 100 LEU A C 1
ATOM 797 O O . LEU A 1 100 ? 0.670 5.282 -14.565 1.00 91.94 100 LEU A O 1
ATOM 801 N N . ASN A 1 101 ? 1.285 6.407 -12.707 1.00 93.81 101 ASN A N 1
ATOM 802 C CA . ASN A 1 101 ? 0.979 7.759 -13.192 1.00 93.81 101 ASN A CA 1
ATOM 803 C C . ASN A 1 101 ? 2.256 8.626 -13.258 1.00 93.81 101 ASN A C 1
ATOM 805 O O . ASN A 1 101 ? 2.452 9.527 -12.432 1.00 93.81 101 ASN A O 1
ATOM 809 N N . PRO A 1 102 ? 3.191 8.338 -14.187 1.00 91.25 102 PRO A N 1
ATOM 810 C CA . PRO A 1 102 ? 4.475 9.033 -14.268 1.00 91.25 102 PRO A CA 1
ATOM 811 C C . PRO A 1 102 ? 4.359 10.545 -14.518 1.00 91.25 102 PRO A C 1
ATOM 813 O O . PRO A 1 102 ? 5.274 11.285 -14.166 1.00 91.25 102 PRO A O 1
ATOM 816 N N . GLU A 1 103 ? 3.253 11.008 -15.090 1.00 94.94 103 GLU A N 1
ATOM 817 C CA . GLU A 1 103 ? 2.954 12.412 -15.376 1.00 94.94 103 GLU A CA 1
ATOM 818 C C . GLU A 1 103 ? 2.714 13.261 -14.119 1.00 94.94 103 GLU A C 1
ATOM 820 O O . GLU A 1 103 ? 3.095 14.427 -14.101 1.00 94.94 103 GLU A O 1
ATOM 825 N N . VAL A 1 104 ? 2.156 12.675 -13.055 1.00 95.25 104 VAL A N 1
ATOM 826 C CA . VAL A 1 104 ? 1.866 13.361 -11.776 1.00 95.25 104 VAL A CA 1
ATOM 827 C C . VAL A 1 104 ? 2.712 12.834 -10.616 1.00 95.25 104 VAL A C 1
ATOM 829 O O . VAL A 1 104 ? 2.547 13.237 -9.466 1.00 95.25 104 VAL A O 1
ATOM 832 N N . ARG A 1 105 ? 3.666 11.937 -10.886 1.00 94.00 105 ARG A N 1
ATOM 833 C CA . ARG A 1 105 ? 4.443 11.248 -9.844 1.00 94.00 105 ARG A CA 1
ATOM 834 C C . ARG A 1 105 ? 5.183 12.176 -8.885 1.00 94.00 105 ARG A C 1
ATOM 836 O O . ARG A 1 105 ? 5.340 11.832 -7.720 1.00 94.00 105 ARG A O 1
ATOM 843 N N . ALA A 1 106 ? 5.654 13.329 -9.364 1.00 93.00 106 ALA A N 1
ATOM 844 C CA . ALA A 1 106 ? 6.359 14.291 -8.524 1.00 93.00 106 ALA A CA 1
ATOM 845 C C . ALA A 1 106 ? 5.414 14.867 -7.459 1.00 93.00 106 ALA A C 1
ATOM 847 O O . ALA A 1 106 ? 5.761 14.894 -6.281 1.00 93.00 106 ALA A O 1
ATOM 848 N N . GLU A 1 107 ? 4.198 15.238 -7.860 1.00 94.75 107 GLU A N 1
ATOM 849 C CA . GLU A 1 107 ? 3.152 15.729 -6.959 1.00 94.75 107 GLU A CA 1
ATOM 850 C C . GLU A 1 107 ? 2.716 14.645 -5.970 1.00 94.75 107 GLU A C 1
ATOM 852 O O . GLU A 1 107 ? 2.587 14.922 -4.779 1.00 94.75 107 GLU A O 1
ATOM 857 N N . LEU A 1 108 ? 2.571 13.397 -6.430 1.00 94.56 108 LEU A N 1
ATOM 858 C CA . LEU A 1 108 ? 2.259 12.259 -5.559 1.00 94.56 108 LEU A CA 1
ATOM 859 C C . LEU A 1 108 ? 3.343 12.041 -4.499 1.00 94.56 108 LEU A C 1
ATOM 861 O O . LEU A 1 108 ? 3.028 11.904 -3.321 1.00 94.56 108 LEU A O 1
ATOM 865 N N . ILE A 1 109 ? 4.619 12.052 -4.893 1.00 93.62 109 ILE A N 1
ATOM 866 C CA . ILE A 1 109 ? 5.741 11.897 -3.958 1.00 93.62 109 ILE A CA 1
ATOM 867 C C . ILE A 1 109 ? 5.762 13.043 -2.944 1.00 93.62 109 ILE A C 1
ATOM 869 O O . ILE A 1 109 ? 5.919 12.784 -1.751 1.00 93.62 109 ILE A O 1
ATOM 873 N N . HIS A 1 110 ? 5.568 14.288 -3.388 1.00 92.50 110 HIS A N 1
ATOM 874 C CA . HIS A 1 110 ? 5.475 15.439 -2.488 1.00 92.50 110 HIS A CA 1
ATOM 875 C C . HIS A 1 110 ? 4.304 15.301 -1.511 1.00 92.50 110 HIS A C 1
ATOM 877 O O . HIS A 1 110 ? 4.492 15.441 -0.305 1.00 92.50 110 HIS A O 1
ATOM 883 N N . SER A 1 111 ? 3.123 14.930 -2.005 1.00 91.88 111 SER A N 1
ATOM 884 C CA . SER A 1 111 ? 1.946 14.697 -1.169 1.00 91.88 111 SER A CA 1
ATOM 885 C C . SER A 1 111 ? 2.190 13.599 -0.134 1.00 91.88 111 SER A C 1
ATOM 887 O O . SER A 1 111 ? 1.858 13.771 1.039 1.00 91.88 111 SER A O 1
ATOM 889 N N . TYR A 1 112 ? 2.815 12.485 -0.519 1.00 90.38 112 TYR A N 1
ATOM 890 C CA . TYR A 1 112 ? 3.161 11.407 0.409 1.00 90.38 112 TYR A CA 1
ATOM 891 C C . TYR A 1 112 ? 4.200 11.845 1.438 1.00 90.38 112 TYR A C 1
ATOM 893 O O . TYR A 1 112 ? 4.092 11.485 2.607 1.00 90.38 112 TYR A O 1
ATOM 901 N N . PHE A 1 113 ? 5.184 12.649 1.039 1.00 87.94 113 PHE A N 1
ATOM 902 C CA . PHE A 1 113 ? 6.148 13.221 1.970 1.00 87.94 113 PHE A CA 1
ATOM 903 C C . PHE A 1 113 ? 5.451 14.105 3.016 1.00 87.94 113 PHE A C 1
ATOM 905 O O . PHE A 1 113 ? 5.658 13.919 4.215 1.00 87.94 113 PHE A O 1
ATOM 912 N N . ASP A 1 114 ? 4.563 15.001 2.592 1.00 87.31 114 ASP A N 1
ATOM 913 C CA . ASP A 1 114 ? 3.847 15.897 3.503 1.00 87.31 114 ASP A CA 1
ATOM 914 C C . ASP A 1 114 ? 2.864 15.140 4.414 1.00 87.31 114 ASP A C 1
ATOM 916 O O . ASP A 1 114 ? 2.748 15.412 5.612 1.00 87.31 114 ASP A O 1
ATOM 920 N N . THR A 1 115 ? 2.154 14.156 3.865 1.00 82.81 115 THR A N 1
ATOM 921 C CA . THR A 1 115 ? 1.102 13.435 4.595 1.00 82.81 115 THR A CA 1
ATOM 922 C C . THR A 1 115 ? 1.625 12.326 5.490 1.00 82.81 115 THR A C 1
ATOM 924 O O . THR A 1 115 ? 1.069 12.142 6.563 1.00 82.81 115 THR A O 1
ATOM 927 N N . ILE A 1 116 ? 2.668 11.603 5.082 1.00 81.25 116 ILE A N 1
ATOM 928 C CA . ILE A 1 116 ? 3.216 10.481 5.851 1.00 81.25 116 ILE A CA 1
ATOM 929 C C . ILE A 1 116 ? 4.379 10.974 6.702 1.00 81.25 116 ILE A C 1
ATOM 931 O O . ILE A 1 116 ? 4.384 10.808 7.912 1.00 81.25 116 ILE A O 1
ATOM 935 N N . ILE A 1 117 ? 5.381 11.618 6.100 1.00 77.62 117 ILE A N 1
ATOM 936 C CA . ILE A 1 117 ? 6.590 11.987 6.844 1.00 77.62 117 ILE A CA 1
ATOM 937 C C . ILE A 1 117 ? 6.317 13.203 7.721 1.00 77.62 117 ILE A C 1
ATOM 939 O O . ILE A 1 117 ? 6.515 13.135 8.930 1.00 77.62 117 ILE A O 1
ATOM 943 N N . VAL A 1 118 ? 5.847 14.312 7.150 1.00 77.62 118 VAL A N 1
ATOM 944 C CA . VAL A 1 118 ? 5.701 15.557 7.916 1.00 77.62 118 VAL A CA 1
ATOM 945 C C . VAL A 1 118 ? 4.597 15.423 8.962 1.00 77.62 118 VAL A C 1
ATOM 947 O O . VAL A 1 118 ? 4.844 15.678 10.141 1.00 77.62 118 VAL A O 1
ATOM 950 N N . LYS A 1 119 ? 3.396 14.981 8.575 1.00 72.31 119 LYS A N 1
ATOM 951 C CA . LYS A 1 119 ? 2.272 14.862 9.513 1.00 72.31 119 LYS A CA 1
ATOM 952 C C . LYS A 1 119 ? 2.514 13.811 10.600 1.00 72.31 119 LYS A C 1
ATOM 954 O O . LYS A 1 119 ? 2.262 14.118 11.767 1.00 72.31 119 LYS A O 1
ATOM 959 N N . ASP A 1 120 ? 3.026 12.623 10.267 1.00 71.00 120 ASP A N 1
ATOM 960 C CA . ASP A 1 120 ? 3.196 11.574 11.280 1.00 71.00 120 ASP A CA 1
ATOM 961 C C . ASP A 1 120 ? 4.387 11.869 12.193 1.00 71.00 120 ASP A C 1
ATOM 963 O O . ASP A 1 120 ? 4.264 11.712 13.409 1.00 71.00 120 ASP A O 1
ATOM 967 N N . ILE A 1 121 ? 5.511 12.383 11.668 1.00 72.75 121 ILE A N 1
ATOM 968 C CA . ILE A 1 121 ? 6.647 12.786 12.515 1.00 72.75 121 ILE A CA 1
ATOM 969 C C . ILE A 1 121 ? 6.252 13.949 13.424 1.00 72.75 121 ILE A C 1
ATOM 971 O O . ILE A 1 121 ? 6.534 13.899 14.621 1.00 72.75 121 ILE A O 1
ATOM 975 N N . LEU A 1 122 ? 5.573 14.980 12.910 1.00 71.12 122 LEU A N 1
ATOM 976 C CA . LEU A 1 122 ? 5.089 16.073 13.759 1.00 71.12 122 LEU A CA 1
ATOM 977 C C . LEU A 1 122 ? 4.084 15.566 14.795 1.00 71.12 122 LEU A C 1
ATOM 979 O O . LEU A 1 122 ? 4.153 15.973 15.953 1.00 71.12 122 LEU A O 1
ATOM 983 N N . GLY A 1 123 ? 3.196 14.644 14.418 1.00 66.62 123 GLY A N 1
ATOM 984 C CA . GLY A 1 123 ? 2.274 13.985 15.338 1.00 66.62 123 GLY A CA 1
ATOM 985 C C . GLY A 1 123 ? 2.998 13.247 16.467 1.00 66.62 123 GLY A C 1
ATOM 986 O O . GLY A 1 123 ? 2.600 13.365 17.628 1.00 66.62 123 GLY A O 1
ATOM 987 N N . ILE A 1 124 ? 4.092 12.548 16.154 1.00 66.00 124 ILE A N 1
ATOM 988 C CA . ILE A 1 124 ? 4.945 11.856 17.131 1.00 66.00 124 ILE A CA 1
ATOM 989 C C . ILE A 1 124 ? 5.674 12.863 18.034 1.00 66.00 124 ILE A C 1
ATOM 991 O O . ILE A 1 124 ? 5.626 12.729 19.257 1.00 66.00 124 ILE A O 1
ATOM 995 N N . ILE A 1 125 ? 6.299 13.900 17.466 1.00 66.00 125 ILE A N 1
ATOM 996 C CA . ILE A 1 125 ? 7.053 14.917 18.221 1.00 66.00 125 ILE A CA 1
ATOM 997 C C . ILE A 1 125 ? 6.131 15.717 19.154 1.00 66.00 125 ILE A C 1
ATOM 999 O O . ILE A 1 125 ? 6.482 15.970 20.307 1.00 66.00 125 ILE A O 1
ATOM 1003 N N . LEU 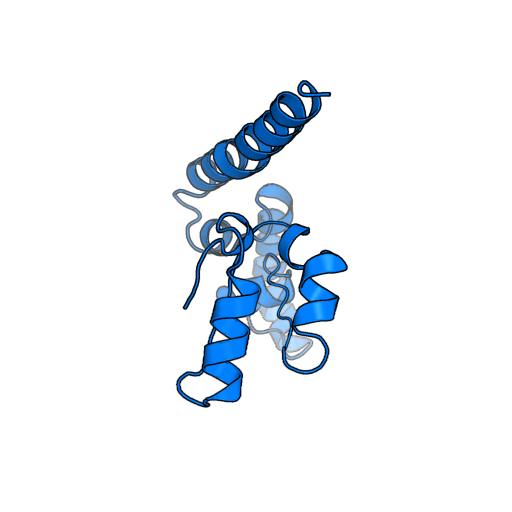A 1 126 ? 4.944 16.111 18.687 1.00 61.34 126 LEU A N 1
ATOM 1004 C CA . LEU A 1 126 ? 3.991 16.892 19.479 1.00 61.34 126 LEU A CA 1
ATOM 1005 C C . LEU A 1 126 ? 3.312 16.050 20.567 1.00 61.34 126 LEU A C 1
ATOM 1007 O O . LEU A 1 126 ? 3.109 16.553 21.672 1.00 61.34 126 LEU A O 1
ATOM 1011 N N . LYS A 1 127 ? 3.005 14.769 20.306 1.00 58.84 127 LYS A N 1
ATOM 1012 C CA . LYS A 1 127 ? 2.494 13.854 21.344 1.00 58.84 127 LYS A CA 1
ATOM 1013 C C . LYS A 1 127 ? 3.572 13.496 22.376 1.00 58.84 127 LYS A C 1
ATOM 1015 O O . LYS A 1 127 ? 3.247 13.390 23.552 1.00 58.84 127 LYS A O 1
ATOM 1020 N N . GLY A 1 128 ? 4.844 13.403 21.977 1.00 52.38 128 GLY A N 1
ATOM 1021 C CA . GLY A 1 128 ? 5.978 13.148 22.878 1.00 52.38 128 GLY A CA 1
ATOM 1022 C C . GLY A 1 128 ? 6.330 14.295 23.837 1.00 52.38 128 GLY A C 1
ATOM 1023 O O . GLY A 1 128 ? 7.063 14.075 24.792 1.00 52.38 128 GLY A O 1
ATOM 1024 N N . ARG A 1 129 ? 5.797 15.508 23.622 1.00 46.28 129 ARG A N 1
ATOM 1025 C CA . ARG A 1 129 ? 5.935 16.662 24.537 1.00 46.28 129 ARG A CA 1
ATOM 1026 C C . ARG A 1 129 ? 4.829 16.762 25.597 1.00 46.28 129 ARG A C 1
ATOM 1028 O O . ARG A 1 129 ? 4.832 17.703 26.384 1.00 46.28 129 ARG A O 1
ATOM 1035 N N . ARG A 1 130 ? 3.877 15.823 25.618 1.00 42.25 130 ARG A N 1
ATOM 1036 C CA . ARG A 1 130 ? 2.892 15.661 26.700 1.00 42.25 130 ARG A CA 1
ATOM 1037 C C . ARG A 1 130 ? 3.310 14.505 27.615 1.00 42.25 130 ARG A C 1
ATOM 1039 O O . ARG A 1 130 ? 2.622 13.491 27.666 1.00 42.25 130 ARG A O 1
ATOM 1046 N N . ILE A 1 131 ? 4.445 14.655 28.295 1.00 38.09 131 ILE A N 1
ATOM 1047 C CA . ILE A 1 131 ? 4.821 13.897 29.500 1.00 38.09 131 ILE A CA 1
ATOM 1048 C C . ILE A 1 131 ? 5.468 14.890 30.459 1.00 38.09 131 ILE A C 1
ATOM 1050 O O . ILE A 1 131 ? 6.305 15.683 29.971 1.00 38.09 131 ILE A O 1
#

pLDDT: mean 84.35, std 12.4, range [38.09, 96.62]

Radius of gyration: 20.23 Å; chains: 1; bounding box: 40×34×55 Å

InterPro domains:
  IPR027417 P-loop containing nucleoside triphosphate hydrolase [SSF52540] (2-86)
  IPR041682 AAA domain, group 14 [PF13173] (2-62)

Secondary structure (DSSP, 8-state):
-BSSGGGSTTHHHHHHHHHHTT-----B--SSGGGGSHHHHHHTTTS-------PPPHHHHHHHTT---SSHHHHHHTHHHHHHHHHHHHHH-S-HHHHH-TTTHHHHHHHHIIIIIIHHHHHHHHHTT--

Sequence (131 aa):
MLDEAQEIEGWERFVRGLEERREAKIIVTGSSAKLLSSEFTTLLSGRRVEVRVTPLSFRKILKFKGISVKGIVELAENIDKIKRELVEMMNYGGFPDVVLNPEVRAELIHSYFDTIIVKDILGIILKGRRI

Organism: Sulfurisphaera ohwakuensis (NCBI:txid69656)

Foldseek 3Di:
DAEQCLVPPPVLVVVVVCVVVVVDDDDYDHDDCSCVDPVSCVSCPPPDDDDDDDFDDLVRLCVLVVQDDPDPVSCVVCVVVSVVSVVLCVVQNRHPCLSVCVPCSVVVSVVCCCVPVVVVVVVVVVVVVPD